Protein AF-A0A316M3P9-F1 (afdb_monomer_lite)

Foldseek 3Di:
DPDPVVVQVVVQDDPVAAADEEEADPPDDDDDPDYDPCPQQQVVVQQLVVVPDVDGLQPPADFSDDDDPPKTKGKAFLVNLVVSLVVLVPDDLVSSVVSCVVCVVVHRDDSVVNVVVSVVSNVVSVVCNVVRHMYIYID

Secondary structure (DSSP, 8-state):
---HHHHHHHTTS-TTS-EEEEE--TT-----TT-EE-TTTHHHHHHHHHHH-SS-STT-SEEEEE-SSS-EEEEE-HHHHHHHHHHHHH--HHHHHHHHHHTGGG-SS-HHHHHHHHHHHHHHHHHHHHTT-EEEEE-

pLDDT: mean 76.88, std 16.55, range [34.25, 97.0]

Sequence (139 aa):
MIDKFLKNILLKIDKNSIYEYVIYNDEMTFMIDDIIEIESCWYDIELMFGYYKESPFFLSGEVISERENGCLAIIKSTDVVKENLKMLMEMSKKEMERAYNELKNNMTNSFEINWEFLNKLKVFYLRTVQFNRNILLFC

Structure (mmCIF, N/CA/C/O backbone):
data_AF-A0A316M3P9-F1
#
_entry.id   AF-A0A316M3P9-F1
#
loop_
_atom_site.group_PDB
_atom_site.id
_atom_site.type_symbol
_atom_site.label_atom_id
_atom_site.label_alt_id
_atom_site.label_comp_id
_atom_site.label_asym_id
_atom_site.label_entity_id
_atom_site.label_seq_id
_atom_site.pdbx_PDB_ins_code
_atom_site.Cartn_x
_atom_site.Cartn_y
_atom_site.Cartn_z
_atom_site.occupancy
_atom_site.B_iso_or_equiv
_atom_site.auth_seq_id
_atom_site.auth_comp_id
_atom_site.auth_asym_id
_atom_site.auth_atom_id
_atom_site.pdbx_PDB_model_num
ATOM 1 N N . MET A 1 1 ? -19.700 21.642 -2.376 1.00 39.59 1 MET A N 1
ATOM 2 C CA . MET A 1 1 ? -20.808 20.660 -2.370 1.00 39.59 1 MET A CA 1
ATOM 3 C C . MET A 1 1 ? -20.160 19.298 -2.220 1.00 39.59 1 MET A C 1
ATOM 5 O O . MET A 1 1 ? -19.358 18.970 -3.076 1.00 39.59 1 MET A O 1
ATOM 9 N N . ILE A 1 2 ? -20.389 18.573 -1.117 1.00 49.28 2 ILE A N 1
ATOM 10 C CA . ILE A 1 2 ? -19.792 17.236 -0.955 1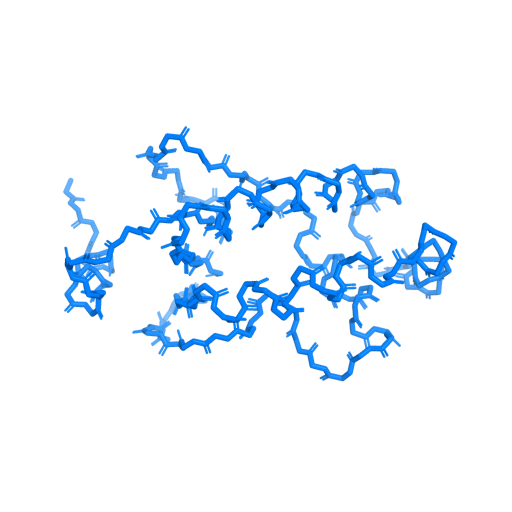.00 49.28 2 ILE A CA 1
ATOM 11 C C . ILE A 1 2 ? -20.347 16.349 -2.067 1.00 49.28 2 ILE A C 1
ATOM 13 O O . ILE A 1 2 ? -21.573 16.224 -2.177 1.00 49.28 2 ILE A O 1
ATOM 17 N N . ASP A 1 3 ? -19.443 15.799 -2.874 1.00 64.31 3 ASP A N 1
ATOM 18 C CA . ASP A 1 3 ? -19.742 14.880 -3.964 1.00 64.31 3 ASP A CA 1
ATOM 19 C C . ASP A 1 3 ? -20.705 13.779 -3.482 1.00 64.31 3 ASP A C 1
ATOM 21 O O . ASP A 1 3 ? -20.588 13.253 -2.368 1.00 64.31 3 ASP A O 1
ATOM 25 N N . LYS A 1 4 ? -21.699 13.450 -4.311 1.00 68.25 4 LYS A N 1
ATOM 26 C CA . LYS A 1 4 ? -22.657 12.370 -4.052 1.00 68.25 4 LYS A CA 1
ATOM 27 C C . LYS A 1 4 ? -21.925 11.043 -3.820 1.00 68.25 4 LYS A C 1
ATOM 29 O O . LYS A 1 4 ? -22.383 10.243 -3.005 1.00 68.25 4 LYS A O 1
ATOM 34 N N . PHE A 1 5 ? -20.778 10.852 -4.470 1.00 68.81 5 PHE A N 1
ATOM 35 C CA . PHE A 1 5 ? -19.884 9.722 -4.247 1.00 68.81 5 PHE A CA 1
ATOM 36 C C . PHE A 1 5 ? -19.352 9.678 -2.807 1.00 68.81 5 PHE A C 1
ATOM 38 O O . PHE A 1 5 ? -19.593 8.704 -2.092 1.00 68.81 5 PHE A O 1
ATOM 45 N N . LEU A 1 6 ? -18.737 10.767 -2.328 1.00 67.69 6 LEU A N 1
ATOM 46 C CA . LEU A 1 6 ? -18.198 10.828 -0.966 1.00 67.69 6 LEU A CA 1
ATOM 47 C C . LEU A 1 6 ? -19.305 10.670 0.084 1.00 67.69 6 LEU A C 1
ATOM 49 O O . LEU A 1 6 ? -19.123 9.966 1.074 1.00 67.69 6 LEU A O 1
ATOM 53 N N . LYS A 1 7 ? -20.491 11.250 -0.147 1.00 70.06 7 LYS A N 1
ATOM 54 C CA . LYS A 1 7 ? -21.652 11.036 0.736 1.00 70.06 7 LYS A CA 1
ATOM 55 C C . LYS A 1 7 ? -22.022 9.560 0.860 1.00 70.06 7 LYS A C 1
ATOM 57 O O . LYS A 1 7 ? -22.316 9.112 1.963 1.00 70.06 7 LYS A O 1
ATOM 62 N N . ASN A 1 8 ? -22.003 8.814 -0.242 1.00 73.06 8 ASN A N 1
ATOM 63 C CA . ASN A 1 8 ? -22.324 7.389 -0.223 1.00 73.06 8 ASN A CA 1
ATOM 64 C C . ASN A 1 8 ? -21.278 6.572 0.544 1.00 73.06 8 ASN A C 1
ATOM 66 O O . ASN A 1 8 ? -21.644 5.620 1.226 1.00 73.06 8 ASN A O 1
ATOM 70 N N . ILE A 1 9 ? -20.003 6.955 0.470 1.00 73.81 9 ILE A N 1
ATOM 71 C CA . ILE A 1 9 ? -18.916 6.312 1.221 1.00 73.81 9 ILE A CA 1
ATOM 72 C C . ILE A 1 9 ? -19.027 6.619 2.715 1.00 73.81 9 ILE A C 1
ATOM 74 O O . ILE A 1 9 ? -19.009 5.703 3.533 1.00 73.81 9 ILE A O 1
ATOM 78 N N . LEU A 1 10 ? -19.254 7.884 3.080 1.00 70.94 10 LEU A N 1
ATOM 79 C CA . LEU A 1 10 ? -19.423 8.309 4.475 1.00 70.94 10 LEU A CA 1
ATOM 80 C C . LEU A 1 10 ? -20.625 7.649 5.179 1.00 70.94 10 LEU A C 1
ATOM 82 O O . LEU A 1 10 ? -20.671 7.604 6.406 1.00 70.94 10 LEU A O 1
ATOM 86 N N . LEU A 1 11 ? -21.608 7.146 4.425 1.00 74.94 11 LEU A N 1
ATOM 87 C CA . LEU A 1 11 ? -22.731 6.374 4.967 1.00 74.94 11 LEU A CA 1
ATOM 88 C C . LEU A 1 11 ? -22.384 4.908 5.265 1.00 74.94 11 LEU A C 1
ATOM 90 O O . LEU A 1 11 ? -23.124 4.269 6.008 1.00 74.94 11 LEU A O 1
ATOM 94 N N . LYS A 1 12 ? -21.303 4.382 4.683 1.00 75.38 12 LYS A N 1
ATOM 95 C CA . LYS A 1 12 ? -20.896 2.974 4.785 1.00 75.38 12 LYS A CA 1
ATOM 96 C C . LYS A 1 12 ? -19.766 2.734 5.786 1.00 75.38 12 LYS A C 1
ATOM 98 O O . LYS A 1 12 ? -19.572 1.600 6.200 1.00 75.38 12 LYS A O 1
ATOM 103 N N . ILE A 1 13 ? -19.042 3.780 6.185 1.00 75.06 13 ILE A N 1
ATOM 104 C CA . ILE A 1 13 ? -17.992 3.679 7.204 1.00 75.06 13 ILE A CA 1
ATOM 105 C C . ILE A 1 13 ? -18.587 3.622 8.619 1.00 75.06 13 ILE A C 1
ATOM 107 O O . ILE A 1 13 ? -19.571 4.300 8.930 1.00 75.06 13 ILE A O 1
ATOM 111 N N . ASP A 1 14 ? -17.956 2.853 9.507 1.00 72.81 14 ASP A N 1
ATOM 112 C CA . ASP A 1 14 ? -18.266 2.888 10.938 1.00 72.81 14 ASP A CA 1
ATOM 113 C C . ASP A 1 14 ? -17.849 4.234 11.539 1.00 72.81 14 ASP A C 1
ATOM 115 O O . ASP A 1 14 ? -16.667 4.567 11.574 1.00 72.81 14 ASP A O 1
ATOM 119 N N . LYS A 1 15 ? -18.820 4.990 12.054 1.00 72.31 15 LYS A N 1
ATOM 120 C CA . LYS A 1 15 ? -18.614 6.330 12.623 1.00 72.31 15 LYS A CA 1
ATOM 121 C C . LYS A 1 15 ? -17.882 6.329 13.966 1.00 72.31 15 LYS A C 1
ATOM 123 O O . LYS A 1 15 ? -17.460 7.395 14.406 1.00 72.31 15 LYS A O 1
ATOM 128 N N . ASN A 1 16 ? -17.755 5.174 14.616 1.00 73.75 16 ASN A N 1
ATOM 129 C CA . ASN A 1 16 ? -17.013 5.035 15.870 1.00 73.75 16 ASN A CA 1
ATOM 130 C C . ASN A 1 16 ? -15.530 4.704 15.645 1.00 73.75 16 ASN A C 1
ATOM 132 O O . ASN A 1 16 ? -14.753 4.702 16.599 1.00 73.75 16 ASN A O 1
ATOM 136 N N . SER A 1 17 ? -15.139 4.436 14.398 1.00 69.06 17 SER A N 1
ATOM 137 C CA . SER A 1 17 ? -13.767 4.126 14.013 1.00 69.06 17 SER A CA 1
ATOM 138 C C . SER A 1 17 ? -13.011 5.374 13.547 1.00 69.06 17 SER A C 1
ATOM 140 O O . SER A 1 17 ? -13.589 6.299 12.975 1.00 69.06 17 SER A O 1
ATOM 142 N N . ILE A 1 18 ? -11.693 5.387 13.765 1.00 69.06 18 ILE A N 1
ATOM 143 C CA . ILE A 1 18 ? -10.784 6.417 13.244 1.00 69.06 18 ILE A CA 1
ATOM 144 C C . ILE A 1 18 ? -10.128 5.880 11.971 1.00 69.06 18 ILE A C 1
ATOM 146 O O . ILE A 1 18 ? -9.514 4.810 11.997 1.00 69.06 18 ILE A O 1
ATOM 150 N N . TYR A 1 19 ? -10.244 6.636 10.879 1.00 58.62 19 TYR A N 1
ATOM 151 C CA . TYR A 1 19 ? -9.659 6.294 9.585 1.00 58.62 19 TYR A CA 1
ATOM 152 C C . TYR A 1 19 ? -8.483 7.214 9.268 1.00 58.62 19 TYR A C 1
ATOM 154 O O . TYR A 1 19 ? -8.575 8.430 9.434 1.00 58.62 19 TYR A O 1
ATOM 162 N N . GLU A 1 20 ? -7.397 6.625 8.789 1.00 60.72 20 GLU A N 1
ATOM 163 C CA . GLU A 1 20 ? -6.393 7.299 7.972 1.00 60.72 20 GLU A CA 1
ATOM 164 C C . GLU A 1 20 ? -6.794 7.144 6.506 1.00 60.72 20 GLU A C 1
A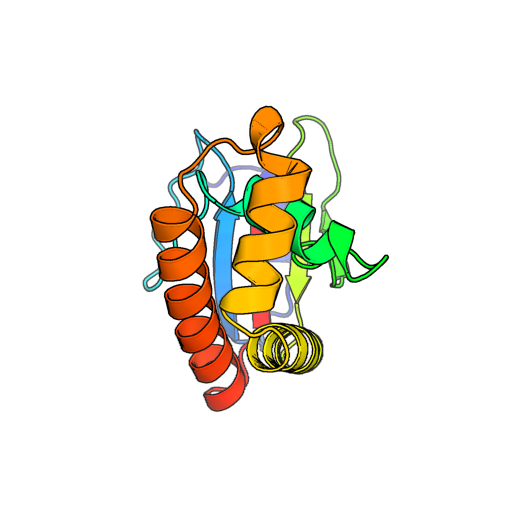TOM 166 O O . GLU A 1 20 ? -7.491 6.195 6.146 1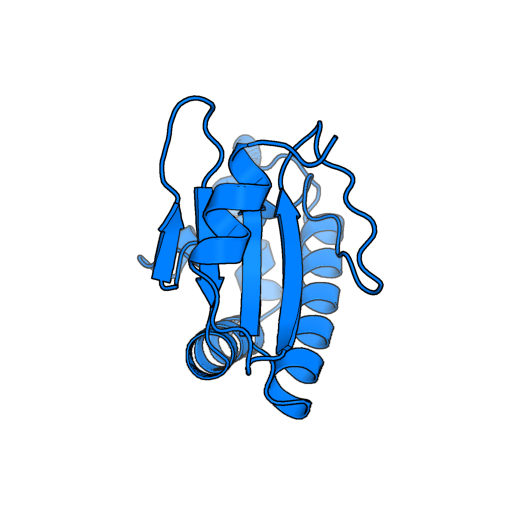.00 60.72 20 GLU A O 1
ATOM 171 N N . TYR A 1 21 ? -6.408 8.087 5.657 1.00 62.84 21 TYR A N 1
ATOM 172 C CA . TYR A 1 21 ? -6.945 8.160 4.305 1.00 62.84 21 TYR A CA 1
ATOM 173 C C . TYR A 1 21 ? -5.821 8.121 3.288 1.00 62.84 21 TYR A C 1
ATOM 175 O O . TYR A 1 21 ? -4.783 8.756 3.460 1.00 62.84 21 TYR A O 1
ATOM 183 N N . VAL A 1 22 ? -6.057 7.378 2.217 1.00 55.53 22 VAL A N 1
ATOM 184 C CA . VAL A 1 22 ? -5.141 7.243 1.094 1.00 55.53 22 VAL A CA 1
ATOM 185 C C . VAL A 1 22 ? -5.944 7.426 -0.187 1.00 55.53 22 VAL A C 1
ATOM 187 O O . VAL A 1 22 ? -6.958 6.751 -0.370 1.00 55.53 22 VAL A O 1
ATOM 190 N N . ILE A 1 23 ? -5.509 8.336 -1.056 1.00 57.09 23 ILE A N 1
ATOM 191 C CA . ILE A 1 23 ? -6.217 8.691 -2.291 1.00 57.09 23 ILE A CA 1
ATOM 192 C C . ILE A 1 23 ? -5.318 8.405 -3.502 1.00 57.09 23 ILE A C 1
ATOM 194 O O . ILE A 1 23 ? -4.147 8.783 -3.506 1.00 57.09 23 ILE A O 1
ATOM 198 N N . TYR A 1 24 ? -5.885 7.752 -4.515 1.00 54.34 24 TYR A N 1
ATOM 199 C CA . TYR A 1 24 ? -5.342 7.544 -5.853 1.00 54.34 24 TYR A CA 1
ATOM 200 C C . TYR A 1 24 ? -6.333 8.140 -6.858 1.00 54.34 24 TYR A C 1
ATOM 202 O O . TYR A 1 24 ? -7.286 7.472 -7.248 1.00 54.34 24 TYR A O 1
ATOM 210 N N . ASN A 1 25 ? -6.182 9.405 -7.244 1.00 47.09 25 ASN A N 1
ATOM 211 C CA . ASN A 1 25 ? -6.932 9.950 -8.375 1.00 47.09 25 ASN A CA 1
ATOM 212 C C . ASN A 1 25 ? -6.372 11.318 -8.769 1.00 47.09 25 ASN A C 1
ATOM 214 O O . ASN A 1 25 ? -6.489 12.229 -7.950 1.00 47.09 25 ASN A O 1
ATOM 218 N N . ASP A 1 26 ? -5.962 11.477 -10.036 1.00 41.56 26 ASP A N 1
ATOM 219 C CA . ASP A 1 26 ? -5.504 12.732 -10.666 1.00 41.56 26 ASP A CA 1
ATOM 220 C C . ASP A 1 26 ? -6.411 13.960 -10.379 1.00 41.56 26 ASP A C 1
ATOM 222 O O . ASP A 1 26 ? -6.011 15.106 -10.594 1.00 41.56 26 ASP A O 1
ATOM 226 N N . GLU A 1 27 ? -7.650 13.751 -9.910 1.00 38.53 27 GLU A N 1
ATOM 227 C CA . GLU A 1 27 ? -8.655 14.792 -9.671 1.00 38.53 27 GLU A CA 1
ATOM 228 C C . GLU A 1 27 ? -9.187 14.919 -8.224 1.00 38.53 27 GLU A C 1
ATOM 230 O O . GLU A 1 27 ? -10.012 15.805 -7.972 1.00 38.53 27 GLU A O 1
ATOM 235 N N . MET A 1 28 ? -8.773 14.098 -7.244 1.00 38.94 28 MET A N 1
ATOM 236 C CA . MET A 1 28 ? -9.376 14.140 -5.892 1.00 38.94 28 MET A CA 1
ATOM 237 C C . MET A 1 28 ? -8.430 14.599 -4.778 1.00 38.94 28 MET A C 1
ATOM 239 O O . MET A 1 28 ? -8.000 13.832 -3.923 1.00 38.94 28 MET A O 1
ATOM 243 N N . THR A 1 29 ? -8.231 15.913 -4.685 1.00 34.50 29 THR A N 1
ATOM 244 C CA . THR A 1 29 ? -7.610 16.560 -3.521 1.00 34.50 29 THR A CA 1
ATOM 245 C C . THR A 1 29 ? -8.646 16.749 -2.399 1.00 34.50 29 THR A C 1
ATOM 247 O O . THR A 1 29 ? -9.325 17.775 -2.324 1.00 34.50 29 THR A O 1
ATOM 250 N N . PHE A 1 30 ? -8.810 15.776 -1.501 1.00 34.25 30 PHE A N 1
ATOM 251 C CA . PHE A 1 30 ? -9.464 16.043 -0.209 1.00 34.25 30 PHE A CA 1
ATOM 252 C C . PHE A 1 30 ? -8.409 16.473 0.809 1.00 34.25 30 PHE A C 1
ATOM 254 O O . PHE A 1 30 ? -7.322 15.932 0.812 1.00 34.25 30 PHE A O 1
ATOM 261 N N . MET A 1 31 ? -8.695 17.460 1.664 1.00 36.25 31 MET A N 1
ATOM 262 C CA . MET A 1 31 ? -7.810 17.810 2.783 1.00 36.25 31 MET A CA 1
ATOM 263 C C . MET A 1 31 ? -8.075 16.861 3.945 1.00 36.25 31 MET A C 1
ATOM 265 O O . MET A 1 31 ? -9.133 16.931 4.574 1.00 36.25 31 MET A O 1
ATOM 269 N N . ILE A 1 32 ? -7.114 15.987 4.216 1.00 39.38 32 ILE A N 1
ATOM 270 C CA . ILE A 1 32 ? -7.063 15.121 5.389 1.00 39.38 32 ILE A CA 1
ATOM 271 C C . ILE A 1 32 ? -5.617 15.172 5.888 1.00 39.38 32 ILE A C 1
ATOM 273 O O . ILE A 1 32 ? -4.692 15.116 5.083 1.00 39.38 32 ILE A O 1
ATOM 277 N N . ASP A 1 33 ? -5.430 15.327 7.198 1.00 37.53 33 ASP A N 1
ATOM 278 C CA . ASP A 1 33 ? -4.187 15.815 7.821 1.00 37.53 33 ASP A CA 1
ATOM 279 C C . ASP A 1 33 ? -2.910 14.976 7.568 1.00 37.53 33 ASP A C 1
ATOM 281 O O . ASP A 1 33 ? -1.819 15.465 7.839 1.00 37.53 33 ASP A O 1
ATOM 285 N N . ASP A 1 34 ? -3.012 13.762 7.012 1.00 44.44 34 ASP A N 1
ATOM 286 C CA . ASP A 1 34 ? -1.881 12.871 6.700 1.00 44.44 34 ASP A CA 1
ATOM 287 C C . ASP A 1 34 ? -2.110 12.112 5.370 1.00 44.44 34 ASP A C 1
ATOM 289 O O . ASP A 1 34 ? -2.122 10.880 5.329 1.00 44.44 34 ASP A O 1
ATOM 293 N N . ILE A 1 35 ? -2.341 12.825 4.264 1.00 50.12 35 ILE A N 1
ATOM 294 C CA . ILE A 1 35 ? -2.432 12.183 2.941 1.00 50.12 35 ILE A CA 1
ATOM 295 C C . ILE A 1 35 ? -1.037 11.839 2.440 1.00 50.12 35 ILE A C 1
ATOM 297 O O . ILE A 1 35 ? -0.183 12.707 2.259 1.00 50.12 35 ILE A O 1
ATOM 301 N N . ILE A 1 36 ? -0.824 10.558 2.160 1.00 52.22 36 ILE A N 1
ATOM 302 C CA . ILE A 1 36 ? 0.231 10.148 1.243 1.00 52.22 36 ILE A CA 1
ATOM 303 C C . ILE A 1 36 ? -0.380 10.207 -0.151 1.00 52.22 36 ILE A C 1
ATOM 305 O O . ILE A 1 36 ? -1.267 9.418 -0.464 1.00 52.22 36 ILE A O 1
ATOM 309 N N . GLU A 1 37 ? 0.081 11.140 -0.976 1.00 52.84 37 GLU A N 1
ATOM 310 C CA . GLU A 1 37 ? -0.154 11.084 -2.417 1.00 52.84 37 GLU A CA 1
ATOM 311 C C . GLU A 1 37 ? 0.644 9.895 -2.963 1.00 52.84 37 GLU A C 1
ATOM 313 O O . GLU A 1 37 ? 1.877 9.866 -2.899 1.00 52.84 37 GLU A O 1
ATOM 318 N N . ILE A 1 38 ? -0.064 8.862 -3.423 1.00 58.56 38 ILE A N 1
ATOM 319 C CA . ILE A 1 38 ? 0.537 7.626 -3.953 1.00 58.56 38 ILE A CA 1
ATOM 320 C C . ILE A 1 38 ? 0.422 7.559 -5.486 1.00 58.56 38 ILE A C 1
ATOM 322 O O . ILE A 1 38 ? 0.795 6.561 -6.101 1.00 58.56 38 ILE A O 1
ATOM 326 N N . GLU A 1 39 ? -0.073 8.620 -6.124 1.00 57.44 39 GLU A N 1
ATOM 327 C CA . GLU A 1 39 ? -0.478 8.624 -7.537 1.00 57.44 39 GLU A CA 1
ATOM 328 C C . GLU A 1 39 ? 0.577 8.080 -8.500 1.00 57.44 39 GLU A C 1
ATOM 330 O O . GLU A 1 39 ? 0.225 7.389 -9.451 1.00 57.44 39 GLU A O 1
ATOM 335 N N . SER A 1 40 ? 1.869 8.279 -8.227 1.00 65.19 40 SER A N 1
ATOM 336 C CA . SER A 1 40 ? 2.912 7.762 -9.110 1.00 65.19 40 SER A CA 1
ATOM 337 C C . SER A 1 40 ? 3.296 6.306 -8.840 1.00 65.19 40 SER A C 1
ATOM 339 O O . SER A 1 40 ? 3.526 5.566 -9.789 1.00 65.19 40 SER A O 1
ATOM 341 N N . CYS A 1 41 ? 3.363 5.861 -7.583 1.00 78.19 41 CYS A N 1
ATOM 342 C CA . CYS A 1 41 ? 4.052 4.611 -7.224 1.00 78.19 41 CYS A CA 1
ATOM 343 C C . CYS A 1 41 ? 3.125 3.393 -7.096 1.00 78.19 41 CYS A C 1
ATOM 345 O O . CYS A 1 41 ? 3.606 2.264 -7.047 1.00 78.19 41 CYS A O 1
ATOM 347 N N . TRP A 1 42 ? 1.808 3.586 -6.990 1.00 79.75 42 TRP A N 1
ATOM 348 C CA . TRP A 1 42 ? 0.884 2.507 -6.613 1.00 79.75 42 TRP A CA 1
ATOM 349 C C . TRP A 1 42 ? 0.922 1.313 -7.564 1.00 79.75 42 TRP A C 1
ATOM 351 O O . TRP A 1 42 ? 1.027 0.173 -7.117 1.00 79.75 42 TRP A O 1
ATOM 361 N N . TYR A 1 43 ? 0.882 1.595 -8.866 1.00 82.62 43 TYR A N 1
ATOM 362 C CA . TYR A 1 43 ? 0.856 0.590 -9.916 1.00 82.62 43 TYR A CA 1
ATOM 363 C C . TYR A 1 43 ? 2.164 -0.207 -9.939 1.00 82.62 43 TYR A C 1
ATOM 365 O O . TYR A 1 43 ? 2.143 -1.436 -9.940 1.00 82.62 43 TYR A O 1
ATOM 373 N N . ASP A 1 44 ? 3.301 0.488 -9.853 1.00 88.56 44 ASP A N 1
ATOM 374 C CA . ASP A 1 44 ? 4.626 -0.129 -9.789 1.00 88.56 44 ASP A CA 1
ATOM 375 C C . ASP A 1 44 ? 4.760 -1.042 -8.565 1.00 88.56 44 ASP A C 1
ATOM 377 O O . ASP A 1 44 ? 5.237 -2.173 -8.671 1.00 88.56 44 ASP A O 1
ATOM 381 N N . ILE A 1 45 ? 4.298 -0.584 -7.398 1.00 87.88 45 ILE A N 1
ATOM 382 C CA . ILE A 1 45 ? 4.330 -1.378 -6.168 1.00 87.88 45 ILE A CA 1
ATOM 383 C C . ILE A 1 45 ? 3.405 -2.594 -6.266 1.00 87.88 45 ILE A C 1
ATOM 385 O O . ILE A 1 45 ? 3.819 -3.688 -5.877 1.00 87.88 45 ILE A O 1
ATOM 389 N N . GLU A 1 46 ? 2.199 -2.444 -6.814 1.00 87.56 46 GLU A N 1
ATOM 390 C CA . GLU A 1 46 ? 1.273 -3.561 -7.020 1.00 87.56 46 GLU A CA 1
ATOM 391 C C . GLU A 1 46 ? 1.890 -4.623 -7.946 1.00 87.56 46 GLU A C 1
ATOM 393 O O . GLU A 1 46 ? 1.862 -5.811 -7.628 1.00 87.56 46 GLU A O 1
ATOM 398 N N . LEU A 1 47 ? 2.547 -4.204 -9.034 1.00 89.38 47 LEU A N 1
ATOM 399 C CA . LEU A 1 47 ? 3.281 -5.099 -9.932 1.00 89.38 47 LEU A CA 1
ATOM 400 C C . LEU A 1 47 ? 4.459 -5.798 -9.234 1.00 89.38 47 LEU A C 1
ATOM 402 O O . LEU A 1 47 ? 4.638 -7.009 -9.380 1.00 89.38 47 LEU A O 1
ATOM 406 N N . MET A 1 48 ? 5.266 -5.058 -8.467 1.00 90.75 48 MET A N 1
ATOM 407 C CA . MET A 1 48 ? 6.423 -5.611 -7.752 1.00 90.75 48 MET A CA 1
ATOM 408 C C . MET A 1 48 ? 6.011 -6.632 -6.687 1.00 90.75 48 MET A C 1
ATOM 410 O O . MET A 1 48 ? 6.683 -7.653 -6.529 1.00 90.75 48 MET A O 1
ATOM 414 N N . PHE A 1 49 ? 4.917 -6.388 -5.961 1.00 88.38 49 PHE A N 1
ATOM 415 C CA . PHE A 1 49 ? 4.362 -7.369 -5.027 1.00 88.38 49 PHE A CA 1
ATOM 416 C C . PHE A 1 49 ? 3.722 -8.548 -5.763 1.00 88.38 49 PHE A C 1
ATOM 418 O O . PHE A 1 49 ? 3.967 -9.688 -5.366 1.00 88.38 49 PHE A O 1
ATOM 425 N N . GLY A 1 50 ? 3.004 -8.290 -6.859 1.00 88.12 50 GLY A N 1
ATOM 426 C CA . GLY A 1 50 ? 2.402 -9.302 -7.731 1.00 88.12 50 GLY A CA 1
ATOM 427 C C . GLY A 1 50 ? 3.410 -10.297 -8.315 1.00 88.12 50 GLY A C 1
ATOM 428 O O . GLY A 1 50 ? 3.098 -11.471 -8.489 1.00 88.12 50 GLY A O 1
ATOM 429 N N . TYR A 1 51 ? 4.653 -9.862 -8.550 1.00 88.19 51 TYR A N 1
ATOM 430 C CA . TYR A 1 51 ? 5.747 -10.743 -8.980 1.00 88.19 51 TYR A CA 1
ATOM 431 C C . TYR A 1 51 ? 6.070 -11.844 -7.955 1.00 88.19 51 TYR A C 1
ATOM 433 O O . TYR A 1 51 ? 6.455 -12.951 -8.330 1.00 88.19 51 TYR A O 1
ATOM 441 N N . TYR A 1 52 ? 5.936 -11.548 -6.659 1.00 84.06 52 TYR A N 1
ATOM 442 C CA . TYR A 1 52 ? 6.280 -12.471 -5.573 1.00 84.06 52 TYR A CA 1
ATOM 443 C C . TYR A 1 52 ? 5.071 -13.125 -4.905 1.00 84.06 52 TYR A C 1
ATOM 445 O O . TYR A 1 52 ? 5.213 -14.189 -4.298 1.00 84.06 52 TYR A O 1
ATOM 453 N N . LYS A 1 53 ? 3.904 -12.483 -4.945 1.00 71.81 53 LYS A N 1
ATOM 454 C CA . LYS A 1 53 ? 2.698 -12.903 -4.231 1.00 71.81 53 LYS A CA 1
ATOM 455 C C . LYS A 1 53 ? 1.498 -12.771 -5.167 1.00 71.81 53 LYS A C 1
ATOM 457 O O . LYS A 1 53 ? 1.297 -11.731 -5.770 1.00 71.81 53 LYS A O 1
ATOM 462 N N . GLU A 1 54 ? 0.664 -13.806 -5.239 1.00 63.50 54 GLU A N 1
ATOM 463 C CA . GLU A 1 54 ? -0.542 -13.820 -6.089 1.00 63.50 54 GLU A CA 1
ATOM 464 C C . GLU A 1 54 ? -1.684 -12.933 -5.552 1.00 63.50 54 GLU A C 1
ATOM 466 O O . GLU A 1 54 ? -2.710 -12.776 -6.210 1.00 63.50 54 GLU A O 1
ATOM 471 N N . SER A 1 55 ? -1.534 -12.363 -4.350 1.00 65.19 55 SER A N 1
ATOM 472 C CA . SER A 1 55 ? -2.556 -11.522 -3.723 1.00 65.19 55 SER A CA 1
ATOM 473 C C . SER A 1 55 ? -2.284 -10.043 -3.977 1.00 65.19 55 SER A C 1
ATOM 475 O O . SER A 1 55 ? -1.153 -9.602 -3.742 1.00 65.19 55 SER A O 1
ATOM 477 N N . PRO A 1 56 ? -3.318 -9.257 -4.326 1.00 74.19 56 PRO A N 1
ATOM 478 C CA . PRO A 1 56 ? -3.172 -7.822 -4.463 1.00 74.19 56 PRO A CA 1
ATOM 479 C C . PRO A 1 56 ? -2.805 -7.178 -3.122 1.00 74.19 56 PRO A C 1
ATOM 481 O O . PRO A 1 56 ? -3.336 -7.554 -2.069 1.00 74.19 56 PRO A O 1
ATOM 484 N N . PHE A 1 57 ? -1.877 -6.225 -3.156 1.00 80.81 57 PHE A N 1
ATOM 485 C CA . PHE A 1 57 ? -1.318 -5.590 -1.965 1.00 80.81 57 PHE A CA 1
ATOM 486 C C . PHE A 1 57 ? -2.180 -4.400 -1.530 1.00 80.81 57 PHE A C 1
ATOM 488 O O . PHE A 1 57 ? -2.641 -4.335 -0.384 1.00 80.81 57 PHE A O 1
ATOM 495 N N . PHE A 1 58 ? -2.483 -3.479 -2.444 1.00 77.88 58 PHE A N 1
ATOM 496 C CA . PHE A 1 58 ? -3.351 -2.345 -2.130 1.00 77.88 58 PHE A CA 1
ATOM 497 C C . PHE A 1 58 ? -4.826 -2.729 -2.085 1.00 77.88 58 PHE A C 1
ATOM 499 O O . PHE A 1 58 ? -5.537 -2.245 -1.207 1.00 77.88 58 PHE A O 1
ATOM 506 N N . LEU A 1 59 ? -5.271 -3.664 -2.926 1.00 76.62 59 LEU A N 1
ATOM 507 C CA . LEU A 1 59 ? -6.690 -4.034 -3.001 1.00 76.62 59 LEU A CA 1
ATOM 508 C C . LEU A 1 59 ? -7.148 -5.017 -1.910 1.00 76.62 59 LEU A C 1
ATOM 510 O O . LEU A 1 59 ? -8.313 -5.407 -1.889 1.00 76.62 59 LEU A O 1
ATOM 514 N N . SER A 1 60 ? -6.273 -5.425 -0.984 1.00 80.19 60 SER A N 1
ATOM 515 C CA . SER A 1 60 ? -6.699 -6.227 0.167 1.00 80.19 60 SER A CA 1
ATOM 516 C C . SER A 1 60 ? -7.553 -5.379 1.117 1.00 80.19 60 SER A C 1
ATOM 518 O O . SER A 1 60 ? -7.089 -4.336 1.572 1.00 80.19 60 SER A O 1
ATOM 520 N N . GLY A 1 61 ? -8.772 -5.813 1.445 1.00 84.94 61 GLY A N 1
ATOM 521 C CA . GLY A 1 61 ? -9.682 -5.111 2.359 1.00 84.94 61 GLY A CA 1
ATOM 522 C C . GLY A 1 61 ? -11.155 -5.312 2.000 1.00 84.94 61 GLY A C 1
ATOM 523 O O . GLY A 1 61 ? -11.486 -6.076 1.094 1.00 84.94 61 GLY A O 1
ATOM 524 N N . GLU A 1 62 ? -12.046 -4.633 2.720 1.00 86.31 62 GLU A N 1
ATOM 525 C CA . GLU A 1 62 ? -13.474 -4.614 2.405 1.00 86.31 62 GLU A CA 1
ATOM 526 C C . GLU A 1 62 ? -13.751 -3.561 1.334 1.00 86.31 62 GLU A C 1
ATOM 528 O O . GLU A 1 62 ? -13.564 -2.364 1.557 1.00 86.31 62 GLU A O 1
ATOM 533 N N . VAL A 1 63 ? -14.235 -3.999 0.174 1.00 83.50 63 VAL A N 1
ATOM 534 C CA . VAL A 1 63 ? -14.702 -3.088 -0.868 1.00 83.50 63 VAL A CA 1
ATOM 535 C C . VAL A 1 63 ? -16.056 -2.517 -0.457 1.00 83.50 63 VAL A C 1
ATOM 537 O O . VAL A 1 63 ? -17.061 -3.225 -0.414 1.00 83.50 63 VAL A O 1
ATOM 540 N N . ILE A 1 64 ? -16.099 -1.215 -0.182 1.00 78.94 64 ILE A N 1
ATOM 541 C CA . ILE A 1 64 ? -17.326 -0.532 0.248 1.00 78.94 64 ILE A CA 1
ATOM 542 C C . ILE A 1 64 ? -17.975 0.278 -0.871 1.00 78.94 64 ILE A C 1
ATOM 544 O O . ILE A 1 64 ? -19.135 0.680 -0.756 1.00 78.94 64 ILE A O 1
ATOM 548 N N . SER A 1 65 ? -17.281 0.519 -1.981 1.00 74.81 65 SER A N 1
ATOM 549 C CA . SER A 1 65 ? -17.886 1.126 -3.164 1.00 74.81 65 SER A CA 1
ATOM 550 C C . SER A 1 65 ? -17.186 0.675 -4.433 1.00 74.81 65 SER A C 1
ATOM 552 O O . SER A 1 65 ? -16.001 0.924 -4.606 1.00 74.81 65 SER A O 1
ATOM 554 N N . GLU A 1 66 ? -17.965 0.111 -5.345 1.00 64.50 66 GLU A N 1
ATOM 555 C CA . GLU A 1 66 ? -17.607 -0.114 -6.742 1.00 64.50 66 GLU A CA 1
ATOM 556 C C . GLU A 1 66 ? -18.619 0.697 -7.564 1.00 64.50 66 GLU A C 1
ATOM 558 O O . GLU A 1 66 ? -19.810 0.426 -7.374 1.00 64.50 66 GLU A O 1
ATOM 563 N N . ARG A 1 67 ? -18.220 1.689 -8.402 1.00 64.81 67 ARG A N 1
ATOM 564 C CA . ARG A 1 67 ? -18.855 1.976 -9.729 1.00 64.81 67 ARG A CA 1
ATOM 565 C C . ARG A 1 67 ? -18.587 3.322 -10.442 1.00 64.81 67 ARG A C 1
ATOM 567 O O . ARG A 1 67 ? -18.357 4.367 -9.849 1.00 64.81 67 ARG A O 1
ATOM 574 N N . GLU A 1 68 ? -18.811 3.194 -11.761 1.00 47.59 68 GLU A N 1
ATOM 575 C CA . GLU A 1 68 ? -19.086 4.111 -12.892 1.00 47.59 68 GLU A CA 1
ATOM 576 C C . GLU A 1 68 ? -17.964 4.984 -13.464 1.00 47.59 68 GLU A C 1
ATOM 578 O O . GLU A 1 68 ? -17.943 5.143 -14.680 1.00 47.59 68 GLU A O 1
ATOM 583 N N . ASN A 1 69 ? -16.968 5.401 -12.678 1.00 47.22 69 ASN A N 1
ATOM 584 C CA . ASN A 1 69 ? -15.838 6.211 -13.181 1.00 47.22 69 ASN A CA 1
ATOM 585 C C . ASN A 1 69 ? -14.450 5.612 -12.883 1.00 47.22 69 ASN A C 1
ATOM 587 O O . ASN A 1 69 ? -13.452 6.318 -12.920 1.00 47.22 69 ASN A O 1
ATOM 591 N N . GLY A 1 70 ? -14.378 4.321 -12.547 1.00 55.22 70 GLY A N 1
ATOM 592 C CA . GLY A 1 70 ? -13.114 3.643 -12.232 1.00 55.22 70 GLY A CA 1
ATOM 593 C C . GLY A 1 70 ? -12.647 3.772 -10.778 1.00 55.22 70 GLY A C 1
ATOM 594 O O . GLY A 1 70 ? -11.774 3.008 -10.391 1.00 55.22 70 GLY A O 1
ATOM 595 N N . CYS A 1 71 ? -13.269 4.640 -9.965 1.00 59.81 71 CYS A N 1
ATOM 596 C CA . CYS A 1 71 ? -12.887 4.826 -8.564 1.00 59.81 71 CYS A CA 1
ATOM 597 C C . CYS A 1 71 ? -13.480 3.745 -7.630 1.00 59.81 71 CYS A C 1
ATOM 599 O O . CYS A 1 71 ? -14.695 3.492 -7.631 1.00 59.81 71 CYS A O 1
ATOM 601 N N . LEU A 1 72 ? -12.625 3.120 -6.823 1.00 72.19 72 LEU A N 1
ATOM 602 C CA . LEU A 1 72 ? -12.886 1.992 -5.931 1.00 72.19 72 LEU A CA 1
ATOM 603 C C . LEU A 1 72 ? -12.551 2.386 -4.485 1.00 72.19 72 LEU A C 1
ATOM 605 O O . LEU A 1 72 ? -11.422 2.745 -4.178 1.00 72.19 72 LEU A O 1
ATOM 609 N N . ALA A 1 73 ? -13.517 2.283 -3.569 1.00 76.06 73 ALA A N 1
ATOM 610 C CA . ALA A 1 73 ? -13.281 2.589 -2.155 1.00 76.06 73 ALA A CA 1
ATOM 611 C C . ALA A 1 73 ? -13.138 1.311 -1.322 1.00 76.06 73 ALA A C 1
ATOM 613 O O . ALA A 1 73 ? -14.050 0.476 -1.312 1.00 76.06 73 ALA A O 1
ATOM 614 N N . ILE A 1 74 ? -12.028 1.186 -0.593 1.00 80.69 74 ILE A N 1
ATOM 615 C CA . ILE A 1 74 ? -11.688 0.017 0.227 1.00 80.69 74 ILE A CA 1
ATOM 616 C C . ILE A 1 74 ? -11.422 0.448 1.667 1.00 80.69 74 ILE A C 1
ATOM 618 O O . ILE A 1 74 ? -10.660 1.378 1.917 1.00 80.69 74 ILE A O 1
ATOM 622 N N . ILE A 1 75 ? -12.001 -0.265 2.629 1.00 83.50 75 ILE A N 1
ATOM 623 C CA . ILE A 1 75 ? -11.598 -0.182 4.032 1.00 83.50 75 ILE A CA 1
ATOM 624 C C . ILE A 1 75 ? -10.577 -1.286 4.315 1.00 83.50 75 ILE A C 1
ATOM 626 O O . ILE A 1 75 ? -10.875 -2.475 4.193 1.00 83.50 75 ILE A O 1
ATOM 630 N N . LYS A 1 76 ? -9.384 -0.906 4.773 1.00 88.19 76 LYS A N 1
ATOM 631 C CA . LYS A 1 76 ? -8.445 -1.824 5.427 1.00 88.19 76 LYS A CA 1
ATOM 632 C C . LYS A 1 76 ? -8.615 -1.692 6.933 1.00 88.19 76 LYS A C 1
ATOM 634 O O . LYS A 1 76 ? -8.318 -0.641 7.501 1.00 88.19 76 LYS A O 1
ATOM 639 N N . SER A 1 77 ? -9.081 -2.752 7.584 1.00 88.00 77 SER A N 1
ATOM 640 C CA . SER A 1 77 ? -9.068 -2.809 9.047 1.00 88.00 77 SER A CA 1
ATOM 641 C C . SER A 1 77 ? -7.630 -2.835 9.571 1.00 88.00 77 SER A C 1
ATOM 643 O O . SER A 1 77 ? -6.724 -3.267 8.854 1.00 88.00 77 SER A O 1
ATOM 645 N N . THR A 1 78 ? -7.408 -2.451 10.832 1.00 89.00 78 THR A N 1
ATOM 646 C CA . THR A 1 78 ? -6.082 -2.555 11.472 1.00 89.00 78 THR A CA 1
ATOM 647 C C . THR A 1 78 ? -5.435 -3.934 11.271 1.00 89.00 78 THR A C 1
ATOM 649 O O . THR A 1 78 ? -4.224 -4.023 11.086 1.00 89.00 78 THR A O 1
ATOM 652 N N . ASP A 1 79 ? -6.214 -5.020 11.286 1.00 90.88 79 ASP A N 1
ATOM 653 C CA . ASP A 1 79 ? -5.684 -6.376 11.095 1.00 90.88 79 ASP A CA 1
ATOM 654 C C . ASP A 1 79 ? -5.201 -6.624 9.660 1.00 90.88 79 ASP A C 1
ATOM 656 O O . ASP A 1 79 ? -4.103 -7.149 9.479 1.00 90.88 79 ASP A O 1
ATOM 660 N N . VAL A 1 80 ? -5.928 -6.134 8.650 1.00 91.44 80 VAL A N 1
ATOM 661 C CA . VAL A 1 80 ? -5.455 -6.144 7.252 1.00 91.44 80 VAL A CA 1
ATOM 662 C C . VAL A 1 80 ? -4.178 -5.310 7.110 1.00 91.44 80 VAL A C 1
ATOM 664 O O . VAL A 1 80 ? -3.229 -5.724 6.442 1.00 91.44 80 VAL A O 1
ATOM 667 N N . VAL A 1 81 ? -4.101 -4.159 7.787 1.00 89.69 81 VAL A N 1
ATOM 668 C CA . VAL A 1 81 ? -2.896 -3.313 7.770 1.00 89.69 81 VAL A CA 1
ATOM 669 C C . VAL A 1 81 ? -1.702 -4.026 8.412 1.00 89.69 81 VAL A C 1
ATOM 671 O O . VAL A 1 81 ? -0.594 -3.937 7.885 1.00 89.69 81 VAL A O 1
ATOM 674 N N . LYS A 1 82 ? -1.894 -4.787 9.501 1.00 92.12 82 LYS A N 1
ATOM 675 C CA . LYS A 1 82 ? -0.826 -5.610 10.106 1.00 92.12 82 LYS A CA 1
ATOM 676 C C . LYS A 1 82 ? -0.304 -6.665 9.132 1.00 92.12 82 LYS A C 1
ATOM 678 O O . LYS A 1 82 ? 0.909 -6.865 9.054 1.00 92.12 82 LYS A O 1
ATOM 683 N N . GLU A 1 83 ? -1.191 -7.327 8.393 1.00 91.12 83 GLU A N 1
ATOM 684 C CA . GLU A 1 83 ? -0.801 -8.316 7.385 1.00 91.12 83 GLU A CA 1
ATOM 685 C C . GLU A 1 83 ? -0.006 -7.670 6.248 1.00 91.12 83 GLU A C 1
ATOM 687 O O . GLU A 1 83 ? 1.093 -8.131 5.926 1.00 91.12 83 GLU A O 1
ATOM 692 N N . ASN A 1 84 ? -0.486 -6.551 5.700 1.00 89.50 84 ASN A N 1
ATOM 693 C CA . ASN A 1 84 ? 0.247 -5.825 4.664 1.00 89.50 84 ASN A CA 1
ATOM 694 C C . ASN A 1 84 ? 1.591 -5.278 5.182 1.00 89.50 84 ASN A C 1
ATOM 696 O O . ASN A 1 84 ? 2.600 -5.353 4.481 1.00 89.50 84 ASN A O 1
ATOM 700 N N . LEU A 1 85 ? 1.654 -4.783 6.422 1.00 91.31 85 LEU A N 1
ATOM 701 C CA . LEU A 1 85 ? 2.903 -4.342 7.045 1.00 91.31 85 LEU A CA 1
ATOM 702 C C . LEU A 1 85 ? 3.900 -5.496 7.182 1.00 91.31 85 LEU A C 1
ATOM 704 O O . LEU A 1 85 ? 5.081 -5.322 6.884 1.00 91.31 85 LEU A O 1
ATOM 708 N N . LYS A 1 86 ? 3.442 -6.688 7.577 1.00 91.06 86 LYS A N 1
ATOM 709 C CA . LYS A 1 86 ? 4.291 -7.883 7.615 1.00 91.06 86 LYS A CA 1
ATOM 710 C C . LYS A 1 86 ? 4.870 -8.182 6.230 1.00 91.06 86 LYS A C 1
ATOM 712 O O . LYS A 1 86 ? 6.078 -8.368 6.118 1.00 91.06 86 LYS A O 1
ATOM 717 N N . MET A 1 87 ? 4.049 -8.127 5.177 1.00 88.38 87 MET A N 1
ATOM 718 C CA . MET A 1 87 ? 4.520 -8.298 3.796 1.00 88.38 87 MET A CA 1
ATOM 719 C C . MET A 1 87 ? 5.579 -7.250 3.419 1.00 88.38 87 MET A C 1
ATOM 721 O O . MET A 1 87 ? 6.610 -7.612 2.860 1.00 88.38 87 MET A O 1
ATOM 725 N N . LEU A 1 88 ? 5.365 -5.973 3.755 1.00 88.94 88 LEU A N 1
ATOM 726 C CA . LEU A 1 88 ? 6.336 -4.900 3.502 1.00 88.94 88 LEU A CA 1
ATOM 727 C C . LEU A 1 88 ? 7.677 -5.144 4.208 1.00 88.94 88 LEU A C 1
ATOM 729 O O . LEU A 1 88 ? 8.734 -4.812 3.666 1.00 88.94 88 LEU A O 1
ATOM 733 N N . MET A 1 89 ? 7.639 -5.669 5.432 1.00 89.69 89 MET A N 1
ATOM 734 C CA . MET A 1 89 ? 8.827 -5.899 6.258 1.00 89.69 89 MET A CA 1
ATOM 735 C C . MET A 1 89 ? 9.610 -7.153 5.850 1.00 89.69 89 MET A C 1
ATOM 737 O O . MET A 1 89 ? 10.823 -7.182 6.041 1.00 89.69 89 MET A O 1
ATOM 741 N N . GLU A 1 90 ? 8.945 -8.157 5.275 1.00 89.38 90 GLU A N 1
ATOM 742 C CA . GLU A 1 90 ? 9.579 -9.377 4.752 1.00 89.38 90 GLU A CA 1
ATOM 743 C C . GLU A 1 90 ? 10.389 -9.122 3.474 1.00 89.38 90 GLU A C 1
ATOM 745 O O . GLU A 1 90 ? 11.414 -9.764 3.264 1.00 89.38 90 GLU A O 1
ATOM 750 N N . MET A 1 91 ? 9.958 -8.174 2.636 1.00 85.75 91 MET A N 1
ATOM 751 C CA . MET A 1 91 ? 10.607 -7.895 1.354 1.00 85.75 91 MET A CA 1
ATOM 752 C C . MET A 1 91 ? 11.909 -7.106 1.533 1.00 85.75 91 MET A C 1
ATOM 754 O O . MET A 1 91 ? 11.908 -5.932 1.932 1.00 85.75 91 MET A O 1
ATOM 758 N N . SER A 1 92 ? 13.039 -7.723 1.183 1.00 91.44 92 SER A N 1
ATOM 759 C CA . SER A 1 92 ? 14.334 -7.042 1.182 1.00 91.44 92 SER A CA 1
ATOM 760 C C . SER A 1 92 ? 14.473 -6.083 -0.005 1.00 91.44 92 SER A C 1
ATOM 762 O O . SER A 1 92 ? 13.867 -6.260 -1.063 1.00 91.44 92 SER A O 1
ATOM 764 N N . LYS A 1 93 ? 15.354 -5.079 0.134 1.00 94.56 93 LYS A N 1
ATOM 765 C CA . LYS A 1 93 ? 15.675 -4.151 -0.965 1.00 94.56 93 LYS A CA 1
ATOM 766 C C . LYS A 1 93 ? 16.115 -4.892 -2.231 1.00 94.56 93 LYS A C 1
ATOM 768 O O . LYS A 1 93 ? 15.692 -4.527 -3.317 1.00 94.56 93 LYS A O 1
ATOM 773 N N . LYS A 1 94 ? 16.930 -5.942 -2.078 1.00 95.12 94 LYS A N 1
ATOM 774 C CA . LYS A 1 94 ? 17.453 -6.738 -3.198 1.00 95.12 94 LYS A CA 1
ATOM 775 C C . LYS A 1 94 ? 16.356 -7.506 -3.934 1.00 95.12 94 LYS A C 1
ATOM 777 O O . LYS A 1 94 ? 16.420 -7.623 -5.151 1.00 95.12 94 LYS A O 1
ATOM 782 N N . GLU A 1 95 ? 15.371 -8.038 -3.214 1.00 93.12 95 GLU A N 1
ATOM 7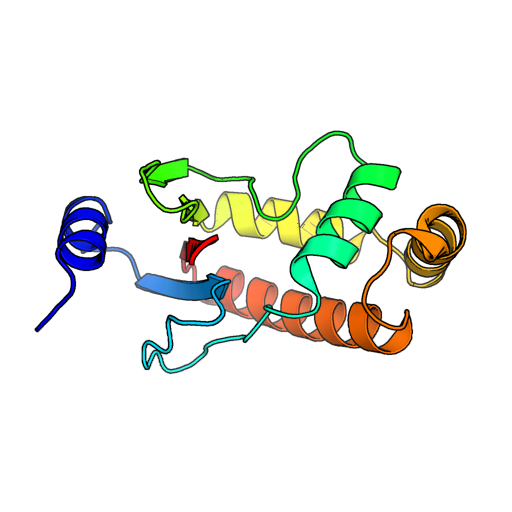83 C CA . GLU A 1 95 ? 14.228 -8.724 -3.831 1.00 93.12 95 GLU A CA 1
ATOM 784 C C . GLU A 1 95 ? 13.352 -7.732 -4.590 1.00 93.12 95 GLU A C 1
ATOM 786 O O . GLU A 1 95 ? 13.041 -7.952 -5.756 1.00 93.12 95 GLU A O 1
ATOM 791 N N . M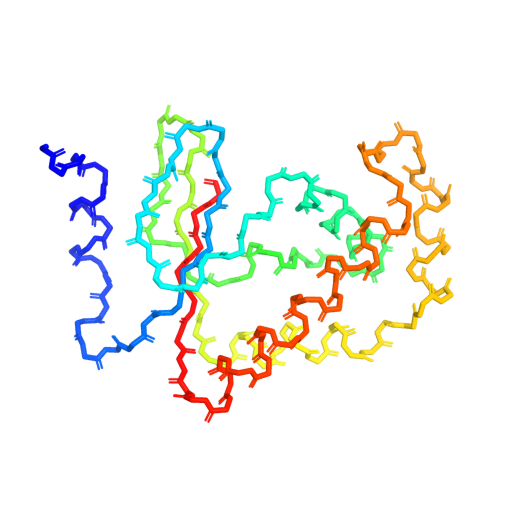ET A 1 96 ? 13.048 -6.584 -3.985 1.00 92.50 96 MET A N 1
ATOM 792 C CA . MET A 1 96 ? 12.285 -5.541 -4.672 1.00 92.50 96 MET A CA 1
ATOM 793 C C . MET A 1 96 ? 13.024 -5.030 -5.917 1.00 92.50 96 MET A C 1
ATOM 795 O O . MET A 1 96 ? 12.427 -4.924 -6.982 1.00 92.50 96 MET A O 1
ATOM 799 N N . GLU A 1 97 ? 14.334 -4.799 -5.834 1.00 96.12 97 GLU A N 1
ATOM 800 C CA . GLU A 1 97 ? 15.155 -4.391 -6.983 1.00 96.12 97 GLU A CA 1
ATOM 801 C C . GLU A 1 97 ? 15.169 -5.450 -8.093 1.00 96.12 97 GLU A C 1
ATOM 803 O O . GLU A 1 97 ? 15.158 -5.123 -9.280 1.00 96.12 97 GLU A O 1
ATOM 808 N N . ARG A 1 98 ? 15.146 -6.736 -7.726 1.00 96.25 98 ARG A N 1
ATOM 809 C CA . ARG A 1 98 ? 15.029 -7.830 -8.691 1.00 96.25 98 ARG A CA 1
ATOM 810 C C . ARG A 1 98 ? 13.680 -7.801 -9.408 1.00 96.25 98 ARG A C 1
ATOM 812 O O . ARG A 1 98 ? 13.685 -7.802 -10.634 1.00 96.25 98 ARG A O 1
ATOM 819 N N . ALA A 1 99 ? 12.561 -7.733 -8.684 1.00 94.38 99 ALA A N 1
ATOM 820 C CA . ALA A 1 99 ? 11.234 -7.631 -9.305 1.00 94.38 99 ALA A CA 1
ATOM 821 C C . ALA A 1 99 ? 11.120 -6.401 -10.213 1.00 94.38 99 ALA A C 1
ATOM 823 O O . ALA A 1 99 ? 10.628 -6.507 -11.333 1.00 94.38 99 ALA A O 1
ATOM 824 N N . TYR A 1 100 ? 11.639 -5.255 -9.767 1.00 95.88 100 TYR A N 1
ATOM 825 C CA . TYR A 1 100 ? 11.683 -4.042 -10.576 1.00 95.88 100 TYR A CA 1
ATOM 826 C C . TYR A 1 100 ? 12.424 -4.257 -11.902 1.00 95.88 100 TYR A C 1
ATOM 828 O O . TYR A 1 100 ? 11.930 -3.864 -12.954 1.00 95.88 100 TYR A O 1
ATOM 836 N N . ASN A 1 101 ? 13.599 -4.893 -11.872 1.00 96.56 101 ASN A N 1
ATOM 837 C CA . ASN A 1 101 ? 14.395 -5.118 -13.079 1.00 96.56 101 ASN A CA 1
ATOM 838 C C . ASN A 1 101 ? 13.725 -6.088 -14.063 1.00 96.56 101 ASN A C 1
ATOM 840 O O . ASN A 1 101 ? 13.777 -5.842 -15.268 1.00 96.56 101 ASN A O 1
ATOM 844 N N . GLU A 1 102 ? 13.069 -7.142 -13.570 1.00 97.00 102 GLU A N 1
ATOM 845 C CA . GLU A 1 102 ? 12.289 -8.075 -14.404 1.00 97.00 102 GLU A CA 1
ATOM 846 C C . GLU A 1 102 ? 11.079 -7.385 -15.053 1.00 97.00 102 GLU A C 1
ATOM 848 O O . GLU A 1 102 ? 10.726 -7.660 -16.198 1.00 97.00 102 GLU A O 1
ATOM 853 N N . LEU A 1 103 ? 10.464 -6.440 -14.341 1.00 95.00 103 LEU A N 1
ATOM 854 C CA . LEU A 1 103 ? 9.271 -5.719 -14.781 1.00 95.00 103 LEU A CA 1
ATOM 855 C C . LEU A 1 103 ? 9.573 -4.340 -15.381 1.00 95.00 103 LEU A C 1
ATOM 857 O O . LEU A 1 103 ? 8.648 -3.576 -15.636 1.00 95.00 103 LEU A O 1
ATOM 861 N N . LYS A 1 104 ? 10.843 -4.006 -15.633 1.00 92.75 104 LYS A N 1
ATOM 862 C CA . LYS A 1 104 ? 11.303 -2.638 -15.930 1.00 92.75 104 LYS A CA 1
ATOM 863 C C . LYS A 1 104 ? 10.553 -1.942 -17.068 1.00 92.75 104 LYS A C 1
ATOM 865 O O . LYS A 1 104 ? 10.364 -0.735 -17.017 1.00 92.75 104 LYS A O 1
ATOM 870 N N . ASN A 1 105 ? 10.116 -2.690 -18.081 1.00 93.44 105 ASN A N 1
ATOM 871 C CA . ASN A 1 105 ? 9.374 -2.138 -19.222 1.00 93.44 105 ASN A CA 1
ATOM 872 C C . ASN A 1 105 ? 7.917 -1.766 -18.890 1.00 93.44 105 ASN A C 1
ATOM 874 O O . ASN A 1 105 ? 7.282 -1.073 -19.678 1.00 93.44 105 ASN A O 1
ATOM 878 N N . ASN A 1 106 ? 7.403 -2.224 -17.748 1.00 91.75 106 ASN A N 1
ATOM 879 C CA . ASN A 1 106 ? 6.054 -1.956 -17.251 1.00 91.75 106 ASN A CA 1
ATOM 880 C C . ASN A 1 106 ? 6.047 -0.946 -16.092 1.00 91.75 106 ASN A C 1
ATOM 882 O O . ASN A 1 106 ? 4.972 -0.599 -15.617 1.00 91.75 106 ASN A O 1
ATOM 886 N N . MET A 1 107 ? 7.222 -0.518 -15.620 1.00 91.31 107 MET A N 1
ATOM 887 C CA . MET A 1 107 ? 7.368 0.422 -14.509 1.00 91.31 107 MET A CA 1
ATOM 888 C C . MET A 1 107 ? 7.227 1.862 -15.001 1.00 91.31 107 MET A C 1
ATOM 890 O O . MET A 1 107 ? 7.731 2.209 -16.074 1.00 91.31 107 MET A O 1
ATOM 894 N N . THR A 1 108 ? 6.581 2.708 -14.206 1.00 89.75 108 THR A N 1
ATOM 895 C CA . THR A 1 108 ? 6.389 4.134 -14.509 1.00 89.75 108 THR A CA 1
ATOM 896 C C . THR A 1 108 ? 7.396 5.031 -13.787 1.00 89.75 108 THR A C 1
ATOM 898 O O . THR A 1 108 ? 7.685 6.128 -14.269 1.00 89.75 108 THR A O 1
ATOM 901 N N . ASN A 1 109 ? 8.000 4.561 -12.691 1.00 88.69 109 ASN A N 1
ATOM 902 C CA . ASN A 1 109 ? 8.992 5.294 -11.900 1.00 88.69 109 ASN A CA 1
ATOM 903 C C . ASN A 1 109 ? 10.335 4.571 -11.834 1.00 88.69 109 ASN A C 1
ATOM 905 O O . ASN A 1 109 ? 10.455 3.399 -12.177 1.00 88.69 109 ASN A O 1
ATOM 909 N N . SER A 1 110 ? 11.361 5.269 -11.333 1.00 94.00 110 SER A N 1
ATOM 910 C CA . SER A 1 110 ? 12.632 4.630 -10.993 1.00 94.00 110 SER A CA 1
ATOM 911 C C . SER A 1 110 ? 12.498 3.735 -9.756 1.00 94.00 110 SER A C 1
ATOM 913 O O . SER A 1 110 ? 11.633 3.941 -8.898 1.00 94.00 110 SER A O 1
ATOM 915 N N . PHE A 1 111 ? 13.406 2.765 -9.618 1.00 94.88 111 PHE A N 1
ATOM 916 C CA . PHE A 1 111 ? 13.451 1.913 -8.431 1.00 94.88 111 PHE A CA 1
ATOM 917 C C . PHE A 1 111 ? 13.638 2.728 -7.146 1.00 94.88 111 PHE A C 1
ATOM 919 O O . PHE A 1 111 ? 13.042 2.407 -6.124 1.00 94.88 111 PHE A O 1
ATOM 926 N N . GLU A 1 112 ? 14.439 3.792 -7.181 1.00 94.44 112 GLU A N 1
ATOM 927 C CA . GLU A 1 112 ? 14.690 4.658 -6.028 1.00 94.44 112 GLU A CA 1
ATOM 928 C C . GLU A 1 112 ? 13.415 5.358 -5.556 1.00 94.44 112 GLU A C 1
ATOM 930 O O . GLU A 1 112 ? 13.167 5.386 -4.351 1.00 94.44 112 GLU A O 1
ATOM 935 N N . ILE A 1 113 ? 12.595 5.856 -6.489 1.00 90.69 113 ILE A N 1
ATOM 936 C CA . ILE A 1 113 ? 11.303 6.489 -6.189 1.00 90.69 113 ILE A CA 1
ATOM 937 C C . ILE A 1 113 ? 10.364 5.466 -5.538 1.00 90.69 113 ILE A C 1
ATOM 939 O O . ILE A 1 113 ? 9.858 5.700 -4.438 1.00 90.69 113 ILE A O 1
ATOM 943 N N . ASN A 1 114 ? 10.218 4.292 -6.157 1.00 90.19 114 ASN A N 1
ATOM 944 C CA . ASN A 1 114 ? 9.396 3.201 -5.628 1.00 90.19 114 ASN A CA 1
ATOM 945 C C . ASN A 1 114 ? 9.888 2.728 -4.248 1.00 90.19 114 ASN A C 1
ATOM 947 O O . ASN A 1 114 ? 9.100 2.478 -3.335 1.00 90.19 114 ASN A O 1
ATOM 951 N N . TRP A 1 115 ? 11.203 2.647 -4.047 1.00 92.50 115 TRP A N 1
ATOM 952 C CA . TRP A 1 115 ? 11.796 2.233 -2.778 1.00 92.50 115 TRP A CA 1
ATOM 953 C C . TRP A 1 115 ? 11.619 3.278 -1.672 1.00 92.50 115 TRP A C 1
ATOM 955 O O . TRP A 1 115 ? 11.312 2.924 -0.530 1.00 92.50 115 TRP A O 1
ATOM 965 N N . GLU A 1 116 ? 11.802 4.564 -1.975 1.00 89.00 116 GLU A N 1
ATOM 966 C CA . GLU A 1 116 ? 11.527 5.650 -1.031 1.00 89.00 116 GLU A CA 1
ATOM 967 C C . GLU A 1 116 ? 10.055 5.633 -0.611 1.00 89.00 116 GLU A C 1
ATOM 969 O O . GLU A 1 116 ? 9.747 5.698 0.585 1.00 89.00 116 GLU A O 1
ATOM 974 N N . PHE A 1 117 ? 9.160 5.456 -1.581 1.00 86.25 117 PHE A N 1
ATOM 975 C CA . PHE A 1 117 ? 7.732 5.334 -1.348 1.00 86.25 117 PHE A CA 1
ATOM 976 C C . PHE A 1 117 ? 7.394 4.166 -0.405 1.00 86.25 117 PHE A C 1
ATOM 978 O O . PHE A 1 117 ? 6.705 4.361 0.598 1.00 86.25 117 PHE A O 1
ATOM 985 N N . LEU A 1 118 ? 7.949 2.972 -0.640 1.00 87.94 118 LEU A N 1
ATOM 986 C CA . LEU A 1 118 ? 7.752 1.815 0.245 1.00 87.94 118 LEU A CA 1
ATOM 987 C C . LEU A 1 118 ? 8.193 2.088 1.687 1.00 87.94 118 LEU A C 1
ATOM 989 O O . LEU A 1 118 ? 7.552 1.618 2.627 1.00 87.94 118 LEU A O 1
ATOM 993 N N . ASN A 1 119 ? 9.270 2.850 1.889 1.00 87.69 119 ASN A N 1
ATOM 994 C CA . ASN A 1 119 ? 9.716 3.218 3.234 1.00 87.69 119 ASN A CA 1
ATOM 995 C C . ASN A 1 119 ? 8.747 4.197 3.909 1.00 87.69 119 ASN A C 1
ATOM 997 O O . ASN A 1 119 ? 8.458 4.032 5.096 1.00 87.69 119 ASN A O 1
ATOM 1001 N N . LYS A 1 120 ? 8.193 5.166 3.168 1.00 85.69 120 LYS A N 1
ATOM 1002 C CA . LYS A 1 120 ? 7.127 6.049 3.676 1.00 85.69 120 LYS A CA 1
ATOM 1003 C C . LYS A 1 120 ? 5.879 5.245 4.044 1.00 85.69 120 LYS A C 1
ATOM 1005 O O . LYS A 1 120 ? 5.351 5.415 5.142 1.00 85.69 120 LYS A O 1
ATOM 1010 N N . LEU A 1 121 ? 5.477 4.302 3.191 1.00 85.12 121 LEU A N 1
ATOM 1011 C CA . LEU A 1 121 ? 4.327 3.433 3.433 1.00 85.12 121 LEU A CA 1
ATOM 1012 C C . LEU A 1 121 ? 4.511 2.545 4.675 1.00 85.12 121 LEU A C 1
ATOM 1014 O O . LEU A 1 121 ? 3.581 2.388 5.460 1.00 85.12 121 LEU A O 1
ATOM 1018 N N . LYS A 1 122 ? 5.722 2.019 4.910 1.00 88.50 122 LYS A N 1
ATOM 1019 C CA . LYS A 1 122 ? 6.054 1.278 6.143 1.00 88.50 122 LYS A CA 1
ATOM 1020 C C . LYS A 1 122 ? 5.841 2.126 7.392 1.00 88.50 122 LYS A C 1
ATOM 1022 O O . LYS A 1 122 ? 5.232 1.658 8.350 1.00 88.50 122 LYS A O 1
ATOM 1027 N N . VAL A 1 123 ? 6.343 3.363 7.390 1.00 86.69 123 VAL A N 1
ATOM 1028 C CA . VAL A 1 123 ? 6.186 4.290 8.524 1.00 86.69 123 VAL A CA 1
ATOM 1029 C C . VAL A 1 123 ? 4.715 4.621 8.754 1.00 86.69 123 VAL A C 1
ATOM 1031 O O . VAL A 1 123 ? 4.274 4.646 9.902 1.00 86.69 123 VAL A O 1
ATOM 1034 N N . PHE A 1 124 ? 3.959 4.828 7.678 1.00 84.69 124 PHE A N 1
ATOM 1035 C CA . PHE A 1 124 ? 2.520 5.048 7.738 1.00 84.69 124 PHE A CA 1
ATOM 1036 C C . PHE A 1 124 ? 1.800 3.862 8.381 1.00 84.69 124 PHE A C 1
ATOM 1038 O O . PHE A 1 124 ? 1.231 4.033 9.451 1.00 84.69 124 PHE A O 1
ATOM 1045 N N . TYR A 1 125 ? 1.953 2.644 7.851 1.00 87.81 125 TYR A N 1
ATOM 1046 C CA . TYR A 1 125 ? 1.301 1.450 8.409 1.00 87.81 125 TYR A CA 1
ATOM 1047 C C . TYR A 1 125 ? 1.720 1.160 9.855 1.00 87.81 125 TYR A C 1
ATOM 1049 O O . TYR A 1 125 ? 0.895 0.723 10.656 1.00 87.81 125 TYR A O 1
ATOM 1057 N N . LEU A 1 126 ? 2.976 1.430 10.227 1.00 89.25 126 LEU A N 1
ATOM 1058 C CA . LEU A 1 126 ? 3.420 1.336 11.622 1.00 89.25 126 LEU A CA 1
ATOM 1059 C C . LEU A 1 126 ? 2.629 2.280 12.535 1.00 89.25 126 LEU A C 1
ATOM 1061 O O . LEU A 1 126 ? 2.191 1.853 13.603 1.00 89.25 126 LEU A O 1
ATOM 1065 N N . ARG A 1 127 ? 2.413 3.535 12.118 1.00 86.38 127 ARG A N 1
ATOM 1066 C CA . ARG A 1 127 ? 1.590 4.502 12.862 1.00 86.38 127 ARG A CA 1
ATOM 1067 C C . ARG A 1 127 ? 0.125 4.076 12.892 1.00 86.38 127 ARG A C 1
ATOM 1069 O O . ARG A 1 127 ? -0.460 4.059 13.974 1.00 86.38 127 ARG A O 1
ATOM 1076 N N . THR A 1 128 ? -0.432 3.660 11.756 1.00 85.19 128 THR A N 1
ATOM 1077 C CA . THR A 1 128 ? -1.804 3.149 11.644 1.00 85.19 128 THR A CA 1
ATOM 1078 C C . THR A 1 128 ? -2.060 2.041 12.668 1.00 85.19 128 THR A C 1
ATOM 1080 O O . THR A 1 128 ? -3.011 2.105 13.449 1.00 85.19 128 THR A O 1
ATOM 1083 N N . VAL A 1 129 ? -1.161 1.051 12.726 1.00 89.00 129 VAL A N 1
ATOM 1084 C CA . VAL A 1 129 ? -1.240 -0.074 13.668 1.00 89.00 129 VAL A CA 1
ATOM 1085 C C . VAL A 1 129 ? -1.030 0.387 15.109 1.00 89.00 129 VAL A C 1
ATOM 1087 O O . VAL A 1 129 ? -1.782 -0.032 15.988 1.00 89.00 129 VAL A O 1
ATOM 1090 N N . GLN A 1 130 ? -0.050 1.259 15.367 1.00 87.12 130 GLN A N 1
ATOM 1091 C CA . GLN A 1 130 ? 0.236 1.787 16.705 1.00 87.12 130 GLN A CA 1
ATOM 1092 C C . GLN A 1 130 ? -0.976 2.504 17.317 1.00 87.12 130 GLN A C 1
ATOM 1094 O O . GLN A 1 130 ? -1.234 2.358 18.511 1.00 87.12 130 GLN A O 1
ATOM 1099 N N . PHE A 1 131 ? -1.717 3.264 16.510 1.00 85.38 131 PHE A N 1
ATOM 1100 C CA . PHE A 1 131 ? -2.900 4.004 16.952 1.00 85.38 131 PHE A CA 1
ATOM 1101 C C . PHE A 1 131 ? -4.215 3.237 16.762 1.00 85.38 131 PHE A C 1
ATOM 1103 O O . PHE A 1 131 ? -5.274 3.796 17.042 1.00 85.38 131 PHE A O 1
ATOM 1110 N N . ASN A 1 132 ? -4.156 1.972 16.327 1.00 84.56 132 ASN A N 1
ATOM 1111 C CA . ASN A 1 132 ? -5.314 1.122 16.049 1.00 84.56 132 ASN A CA 1
ATOM 1112 C C . ASN A 1 132 ? -6.349 1.800 15.130 1.00 84.56 132 ASN A C 1
ATOM 1114 O O . ASN A 1 132 ? -7.535 1.885 15.457 1.00 84.56 132 ASN A O 1
ATOM 1118 N N . ARG A 1 133 ? -5.871 2.332 14.004 1.00 83.06 133 ARG A N 1
ATOM 1119 C CA . ARG A 1 133 ? -6.679 3.022 12.994 1.00 83.06 133 ARG A CA 1
ATOM 1120 C C . ARG A 1 133 ? -6.935 2.116 11.792 1.00 83.06 133 ARG A C 1
ATOM 1122 O O . ARG A 1 133 ? -6.131 1.244 11.476 1.00 83.06 133 ARG A O 1
ATOM 1129 N N . ASN A 1 134 ? -8.036 2.371 11.097 1.00 83.25 134 ASN A N 1
ATOM 1130 C CA . ASN A 1 134 ? -8.326 1.754 9.804 1.00 83.25 134 ASN A CA 1
ATOM 1131 C C . ASN A 1 134 ? -7.795 2.649 8.676 1.00 83.25 134 ASN A C 1
ATOM 1133 O O . ASN A 1 134 ? -7.594 3.841 8.887 1.00 83.25 134 ASN A O 1
ATOM 1137 N N . ILE A 1 135 ? -7.612 2.109 7.473 1.00 83.00 135 ILE A N 1
ATOM 1138 C CA . ILE A 1 135 ? -7.319 2.913 6.277 1.00 83.00 135 ILE A CA 1
ATOM 1139 C C . ILE A 1 135 ? -8.555 2.928 5.393 1.00 83.00 135 ILE A C 1
ATOM 1141 O O . ILE A 1 135 ? -9.099 1.871 5.080 1.00 83.00 135 ILE A O 1
ATOM 1145 N N . LEU A 1 136 ? -8.974 4.115 4.971 1.00 79.31 136 LEU A N 1
ATOM 1146 C CA . LEU A 1 136 ? -9.891 4.284 3.857 1.00 79.31 136 LEU A CA 1
ATOM 1147 C C . LEU A 1 136 ? -9.081 4.618 2.603 1.00 79.31 136 LEU A C 1
ATOM 1149 O O . LEU A 1 136 ? -8.438 5.663 2.514 1.00 79.31 136 LEU A O 1
ATOM 1153 N N . LEU A 1 137 ? -9.111 3.695 1.656 1.00 77.50 137 LEU A N 1
ATOM 1154 C CA . LEU A 1 137 ? -8.407 3.746 0.390 1.00 77.50 137 LEU A CA 1
ATOM 1155 C C . LEU A 1 137 ? -9.381 4.163 -0.713 1.00 77.50 137 LEU A C 1
ATOM 1157 O O . LEU A 1 137 ? -10.459 3.578 -0.812 1.00 77.50 137 LEU A O 1
ATOM 1161 N N . PHE A 1 138 ? -8.996 5.121 -1.547 1.00 72.88 138 PHE A N 1
ATOM 1162 C CA . PHE A 1 138 ? -9.716 5.487 -2.767 1.00 72.88 138 PHE A CA 1
ATOM 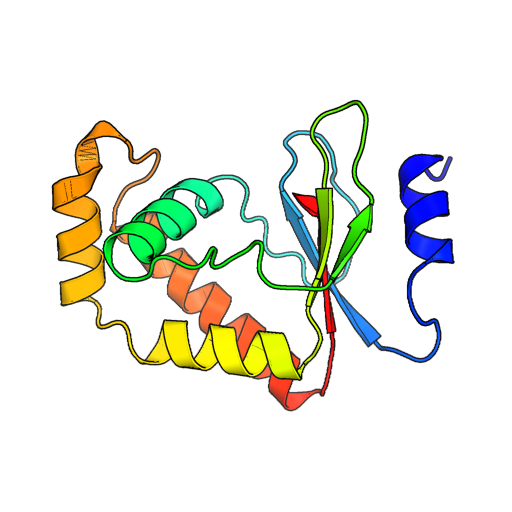1163 C C . PHE A 1 138 ? -8.819 5.190 -3.962 1.00 72.88 138 PHE A C 1
ATOM 1165 O O . PHE A 1 138 ? -7.910 5.968 -4.206 1.00 72.88 138 PHE A O 1
ATOM 1172 N N . CYS A 1 139 ? -9.033 4.063 -4.635 1.00 64.56 139 CYS A N 1
ATOM 1173 C CA . CYS A 1 139 ? -8.392 3.662 -5.892 1.00 64.56 139 CYS A CA 1
ATOM 1174 C C . CYS A 1 139 ? -9.129 4.212 -7.107 1.00 64.56 139 CYS A C 1
ATOM 1176 O O . CYS A 1 139 ? -10.316 4.561 -6.935 1.00 64.56 139 CYS A O 1
#

Organism: NCBI:txid1529

Radius of gyration: 15.21 Å; chains: 1; bounding box: 40×34×36 Å